Protein AF-A0A7X8XL17-F1 (afdb_monomer_lite)

Structure (mmCIF, N/CA/C/O backbone):
data_AF-A0A7X8XL17-F1
#
_entry.id   AF-A0A7X8XL17-F1
#
loop_
_atom_site.group_PDB
_atom_site.id
_atom_site.type_symbol
_atom_site.label_atom_id
_atom_site.label_alt_id
_atom_site.label_comp_id
_atom_site.label_asym_id
_atom_site.label_entity_id
_atom_site.label_seq_id
_atom_site.pdbx_PDB_ins_code
_atom_site.Cartn_x
_atom_site.Cartn_y
_atom_site.Cartn_z
_atom_site.occupancy
_atom_site.B_iso_or_equiv
_atom_site.auth_seq_id
_atom_site.auth_comp_id
_atom_site.auth_asym_id
_atom_site.auth_atom_id
_atom_site.pdbx_PDB_model_num
ATOM 1 N N . MET A 1 1 ? 45.532 45.824 22.981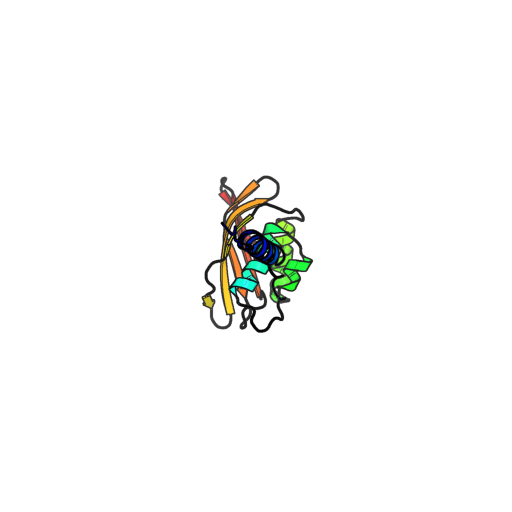 1.00 37.84 1 MET A N 1
ATOM 2 C CA . MET A 1 1 ? 44.162 45.264 23.024 1.00 37.84 1 MET A CA 1
ATOM 3 C C . MET A 1 1 ? 43.486 45.522 21.680 1.00 37.84 1 MET A C 1
ATOM 5 O O . MET A 1 1 ? 43.097 46.650 21.419 1.00 37.84 1 MET A O 1
ATOM 9 N N . LYS A 1 2 ? 43.410 44.527 20.789 1.00 41.69 2 LYS A N 1
ATOM 10 C CA . LYS A 1 2 ? 42.612 44.604 19.551 1.00 41.69 2 LYS A CA 1
ATOM 11 C C . LYS A 1 2 ? 41.651 43.419 19.573 1.00 41.69 2 LYS A C 1
ATOM 13 O O . LYS A 1 2 ? 42.069 42.279 19.421 1.00 41.69 2 LYS A O 1
ATOM 18 N N . SER A 1 3 ? 40.393 43.715 19.888 1.00 45.19 3 SER A N 1
ATOM 19 C CA . SER A 1 3 ? 39.297 42.752 19.971 1.00 45.19 3 SER A CA 1
ATOM 20 C C . SER A 1 3 ? 38.932 42.297 18.558 1.00 45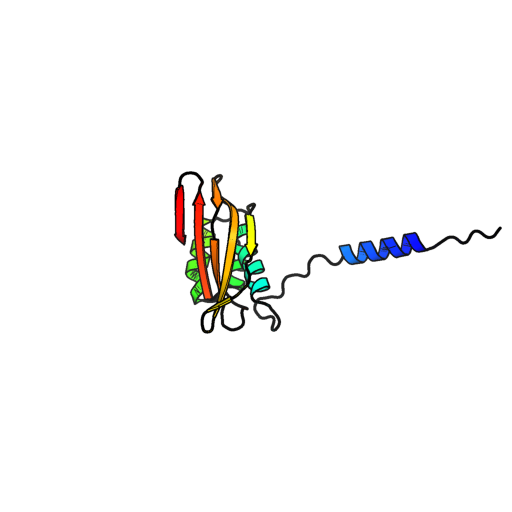.19 3 SER A C 1
ATOM 22 O O . SER A 1 3 ? 38.344 43.054 17.785 1.00 45.19 3 SER A O 1
ATOM 24 N N . GLY A 1 4 ? 39.353 41.086 18.193 1.00 51.41 4 GLY A N 1
ATOM 25 C CA . GLY A 1 4 ? 38.938 40.422 16.963 1.00 51.41 4 GLY A CA 1
ATOM 26 C C . GLY A 1 4 ? 37.509 39.922 17.127 1.00 51.41 4 GLY A C 1
ATOM 27 O O . GLY A 1 4 ? 37.280 38.874 17.724 1.00 51.41 4 GLY A O 1
ATOM 28 N N . ARG A 1 5 ? 36.538 40.690 16.626 1.00 55.84 5 ARG A N 1
ATOM 29 C CA . ARG A 1 5 ? 35.139 40.260 16.534 1.00 55.84 5 ARG A CA 1
ATOM 30 C C . ARG A 1 5 ? 35.062 39.047 15.607 1.00 55.84 5 ARG A C 1
ATOM 32 O O . ARG A 1 5 ? 35.149 39.175 14.391 1.00 55.84 5 ARG A O 1
ATOM 39 N N . SER A 1 6 ? 34.935 37.873 16.214 1.00 52.81 6 SER A N 1
ATOM 40 C CA . SER A 1 6 ? 34.704 36.605 15.532 1.00 52.81 6 SER A CA 1
ATOM 41 C C . SER A 1 6 ? 33.379 36.664 14.761 1.00 52.81 6 SER A C 1
ATOM 43 O O . SER A 1 6 ? 32.316 36.801 15.362 1.00 52.81 6 SER A O 1
ATOM 45 N N . LEU A 1 7 ? 33.450 36.582 13.427 1.00 55.84 7 LEU A N 1
ATOM 46 C CA . LEU A 1 7 ? 32.306 36.505 12.500 1.00 55.84 7 LEU A CA 1
ATOM 47 C C . LEU A 1 7 ? 31.679 35.096 12.435 1.00 55.84 7 LEU A C 1
ATOM 49 O O . LEU A 1 7 ? 30.691 34.885 11.732 1.00 55.84 7 LEU A O 1
ATOM 53 N N . PHE A 1 8 ? 32.220 34.136 13.193 1.00 53.25 8 PHE A N 1
ATOM 54 C CA . PHE A 1 8 ? 31.754 32.748 13.231 1.00 53.25 8 PHE A CA 1
ATOM 55 C C . PHE A 1 8 ? 30.264 32.546 13.557 1.00 53.25 8 PHE A C 1
ATOM 57 O O . PHE A 1 8 ? 29.655 31.700 12.902 1.00 53.25 8 PHE A O 1
ATOM 64 N N . PRO A 1 9 ? 29.627 33.270 14.504 1.00 55.25 9 PRO A N 1
ATOM 65 C CA . PRO A 1 9 ? 28.257 32.931 14.887 1.00 55.25 9 PRO A CA 1
ATOM 66 C C . PRO A 1 9 ? 27.237 33.267 13.791 1.00 55.25 9 PRO A C 1
ATOM 68 O O . PRO A 1 9 ? 26.215 32.599 13.683 1.00 55.25 9 PRO A O 1
ATOM 71 N N . ILE A 1 10 ? 27.528 34.256 12.939 1.00 59.44 10 ILE A N 1
ATOM 72 C CA . ILE A 1 10 ? 26.630 34.679 11.854 1.00 59.44 10 ILE A CA 1
ATOM 73 C C . ILE A 1 10 ? 26.710 33.697 10.679 1.00 59.44 10 ILE A C 1
ATOM 75 O O . ILE A 1 10 ? 25.686 33.328 10.106 1.00 59.44 10 ILE A O 1
ATOM 79 N N . LEU A 1 11 ? 27.916 33.219 10.358 1.00 55.59 11 LEU A N 1
ATOM 80 C CA . LEU A 1 11 ? 28.124 32.243 9.287 1.00 55.59 11 LEU A CA 1
ATOM 81 C C . LEU A 1 11 ? 27.483 30.885 9.627 1.00 55.59 11 LEU A C 1
ATOM 83 O O . LEU A 1 11 ? 26.896 30.240 8.762 1.00 55.59 11 LEU A O 1
ATOM 87 N N . PHE A 1 12 ? 27.543 30.477 10.899 1.00 56.31 12 PHE A N 1
ATOM 88 C CA . PHE A 1 12 ? 26.955 29.219 11.366 1.00 56.31 12 PHE A CA 1
ATOM 89 C C . PHE A 1 12 ? 25.418 29.239 11.316 1.00 56.31 12 PHE A C 1
ATOM 91 O O . PHE A 1 12 ? 24.796 28.263 10.898 1.00 56.31 12 PHE A O 1
ATOM 98 N N . LEU A 1 13 ? 24.800 30.375 11.663 1.00 57.09 13 LEU A N 1
ATOM 99 C CA . LEU A 1 13 ? 23.347 30.567 11.573 1.00 57.09 13 LEU A CA 1
ATOM 100 C C . LEU A 1 13 ? 22.836 30.544 10.124 1.00 57.09 13 LEU A C 1
ATOM 102 O O . LEU A 1 13 ? 21.772 29.986 9.861 1.00 57.09 13 LEU A O 1
ATOM 106 N N . ALA A 1 14 ? 23.602 31.091 9.177 1.00 56.56 14 ALA A N 1
ATOM 107 C CA . ALA A 1 14 ? 23.246 31.074 7.758 1.00 56.56 14 ALA A CA 1
ATOM 108 C C . ALA A 1 14 ? 23.264 29.654 7.158 1.00 56.56 14 ALA A C 1
ATOM 110 O O . ALA A 1 14 ? 22.397 29.318 6.353 1.00 56.56 14 ALA A O 1
ATOM 111 N N . ILE A 1 15 ? 24.204 28.800 7.580 1.00 57.25 15 ILE A N 1
ATOM 112 C CA . ILE A 1 15 ? 24.280 27.397 7.135 1.00 57.25 15 ILE A CA 1
ATOM 113 C C . ILE A 1 15 ? 23.111 26.585 7.703 1.00 57.25 15 ILE A C 1
ATOM 115 O O . ILE A 1 15 ? 22.506 25.807 6.970 1.00 57.25 15 ILE A O 1
ATOM 119 N N . LEU A 1 16 ? 22.749 26.810 8.972 1.00 51.66 16 LEU A N 1
ATOM 120 C CA . LEU A 1 16 ? 21.612 26.138 9.609 1.00 51.66 16 LEU A CA 1
ATOM 121 C C . LEU A 1 16 ? 20.270 26.531 8.962 1.00 51.66 16 LEU A C 1
ATOM 123 O O . LEU A 1 16 ? 19.386 25.696 8.788 1.00 51.66 16 LEU A O 1
ATOM 127 N N . ALA A 1 17 ? 20.128 27.798 8.563 1.00 51.75 17 ALA A N 1
ATOM 128 C CA . ALA A 1 17 ? 18.965 28.271 7.817 1.00 51.75 17 ALA A CA 1
ATOM 129 C C . ALA A 1 17 ? 18.902 27.681 6.394 1.00 51.75 17 ALA A C 1
ATOM 131 O O . ALA A 1 17 ? 17.811 27.393 5.904 1.00 51.75 17 ALA A O 1
ATOM 132 N N . LEU A 1 18 ? 20.048 27.441 5.743 1.00 48.78 18 LEU A N 1
ATOM 133 C CA . LEU A 1 18 ? 20.102 26.819 4.414 1.00 48.78 18 LEU A CA 1
ATOM 134 C C . LEU A 1 18 ? 19.698 25.336 4.434 1.00 48.78 18 LEU A C 1
ATOM 136 O O . LEU A 1 18 ? 19.031 24.870 3.508 1.00 48.78 18 LEU A O 1
ATOM 140 N N . SER A 1 19 ? 20.064 24.597 5.485 1.00 46.75 19 SER A N 1
ATOM 141 C CA . SER A 1 19 ? 19.645 23.201 5.665 1.00 46.75 19 SER A CA 1
ATOM 142 C C . SER A 1 19 ? 18.174 23.065 6.071 1.00 46.75 19 SER A C 1
ATOM 144 O O . SER A 1 19 ? 17.560 22.059 5.734 1.00 46.75 19 SER A O 1
ATOM 146 N N . LEU A 1 20 ? 17.581 24.086 6.702 1.00 49.31 20 LEU A N 1
ATOM 147 C CA . LEU A 1 20 ? 16.135 24.163 6.967 1.00 49.31 20 LEU A CA 1
ATOM 148 C C . LEU A 1 20 ? 15.317 24.635 5.751 1.00 49.31 20 LEU A C 1
ATOM 150 O O . LEU A 1 20 ? 14.146 24.281 5.629 1.00 49.31 20 LEU A O 1
ATOM 154 N N . ALA A 1 21 ? 15.917 25.408 4.839 1.00 47.41 21 ALA A N 1
ATOM 155 C CA . ALA A 1 21 ? 15.285 25.824 3.582 1.00 47.41 21 ALA A CA 1
ATOM 156 C C . ALA A 1 21 ? 15.246 24.700 2.528 1.00 47.41 21 ALA A C 1
ATOM 158 O O . ALA A 1 21 ? 14.413 24.727 1.622 1.00 47.41 21 ALA A O 1
ATOM 159 N N . CYS A 1 22 ? 16.102 23.684 2.662 1.00 46.53 22 CYS A N 1
ATOM 160 C CA . CYS A 1 22 ? 15.951 22.414 1.960 1.00 46.53 22 CYS A CA 1
ATOM 161 C C . CYS A 1 22 ? 14.964 21.530 2.731 1.00 46.53 22 CYS A C 1
ATOM 163 O O . CYS A 1 22 ? 15.360 20.590 3.417 1.00 46.53 22 CYS A O 1
ATOM 165 N N . GLY A 1 23 ? 13.667 21.834 2.615 1.00 47.22 23 GLY A N 1
ATOM 166 C CA . GLY A 1 23 ? 12.622 20.886 3.006 1.00 47.22 23 GLY A CA 1
ATOM 167 C C . GLY A 1 23 ? 12.855 19.514 2.349 1.00 47.22 23 GLY A C 1
ATOM 168 O O . GLY A 1 23 ? 13.597 19.430 1.361 1.00 47.22 23 GLY A O 1
ATOM 169 N N . PRO A 1 24 ? 12.262 18.428 2.881 1.00 54.75 24 PRO A N 1
ATOM 170 C CA . PRO A 1 24 ? 12.420 17.098 2.300 1.00 54.75 24 PRO A CA 1
ATOM 171 C C . PRO A 1 24 ? 12.146 17.185 0.798 1.00 54.75 24 PRO A C 1
ATOM 173 O O . PRO A 1 24 ? 11.096 17.687 0.387 1.00 54.75 24 PRO A O 1
ATOM 176 N N . ARG A 1 25 ? 13.131 16.785 -0.020 1.00 57.88 25 ARG A N 1
ATOM 177 C CA . ARG A 1 25 ? 12.977 16.822 -1.476 1.00 57.88 25 ARG A CA 1
ATOM 178 C C . ARG A 1 25 ? 11.697 16.061 -1.823 1.00 57.88 25 ARG A C 1
ATOM 180 O O . ARG A 1 25 ? 11.501 14.973 -1.276 1.00 57.88 25 ARG A O 1
ATOM 187 N N . PRO A 1 26 ? 10.827 16.614 -2.686 1.00 58.81 26 PRO A N 1
ATOM 188 C CA . PRO A 1 26 ? 9.661 15.876 -3.136 1.00 58.81 26 PRO A CA 1
ATOM 189 C C . PRO A 1 26 ? 10.148 14.547 -3.710 1.00 58.81 26 PRO A C 1
ATOM 191 O O . PRO A 1 26 ? 11.090 14.535 -4.507 1.00 58.81 26 PRO A O 1
ATOM 194 N N . LEU A 1 27 ? 9.556 13.442 -3.245 1.00 64.31 27 LEU A N 1
ATOM 195 C CA . LEU A 1 27 ? 9.892 12.118 -3.751 1.00 64.31 27 LEU A CA 1
ATOM 196 C C . LEU A 1 27 ? 9.758 12.152 -5.279 1.00 64.31 27 LEU A C 1
ATOM 198 O O . LEU A 1 27 ? 8.734 12.635 -5.785 1.00 64.31 27 LEU A O 1
ATOM 202 N N . PRO A 1 28 ? 10.798 11.729 -6.013 1.00 73.56 28 PRO A N 1
ATOM 203 C CA . PRO A 1 28 ? 10.758 11.747 -7.460 1.00 73.56 28 PRO A CA 1
ATOM 204 C C . PRO A 1 28 ? 9.615 10.849 -7.929 1.00 73.56 28 PRO A C 1
ATOM 206 O O . PRO A 1 28 ? 9.313 9.841 -7.299 1.00 73.56 28 PRO A O 1
ATOM 209 N N . GLY A 1 29 ? 8.931 11.251 -9.000 1.00 81.12 29 GLY A N 1
ATOM 210 C CA . GLY A 1 29 ? 7.785 10.502 -9.501 1.00 81.12 29 GLY A CA 1
ATOM 211 C C . GLY A 1 29 ? 8.148 9.063 -9.899 1.00 81.12 29 GLY A C 1
ATOM 212 O O . GLY A 1 29 ? 9.320 8.740 -10.080 1.00 81.12 29 GLY A O 1
ATOM 213 N N . PRO A 1 30 ? 7.143 8.210 -10.123 1.00 83.44 30 PRO A N 1
ATOM 214 C CA . PRO A 1 30 ? 7.319 6.790 -10.456 1.00 83.44 30 PRO A CA 1
ATOM 215 C C . PRO A 1 30 ? 8.101 6.523 -11.758 1.00 83.44 30 PRO A C 1
ATOM 217 O O . PRO A 1 30 ? 8.469 5.388 -12.035 1.00 83.44 30 PRO A O 1
ATOM 220 N N . ASP A 1 31 ? 8.348 7.547 -12.575 1.00 86.50 31 ASP A N 1
ATOM 221 C CA . ASP A 1 31 ? 9.115 7.448 -13.822 1.00 86.50 31 ASP A CA 1
ATOM 222 C C . ASP A 1 31 ? 10.598 7.817 -13.646 1.00 86.50 31 ASP A C 1
ATOM 224 O O . ASP A 1 31 ? 11.362 7.813 -14.611 1.00 86.50 31 ASP A O 1
ATOM 228 N N . ALA A 1 32 ? 11.029 8.145 -12.425 1.00 86.25 32 ALA A N 1
ATOM 229 C CA . ALA A 1 32 ? 12.431 8.420 -12.146 1.00 86.25 32 ALA A CA 1
ATOM 230 C C . ALA A 1 32 ? 13.278 7.149 -12.278 1.00 86.25 32 ALA A C 1
ATOM 232 O O . ALA A 1 32 ? 12.983 6.111 -11.687 1.00 86.25 32 ALA A O 1
ATOM 233 N N . ALA A 1 33 ? 14.340 7.232 -13.079 1.00 83.12 33 ALA A N 1
ATOM 234 C CA . ALA A 1 33 ? 15.133 6.072 -13.472 1.00 83.12 33 ALA A CA 1
ATOM 235 C C . ALA A 1 33 ? 15.871 5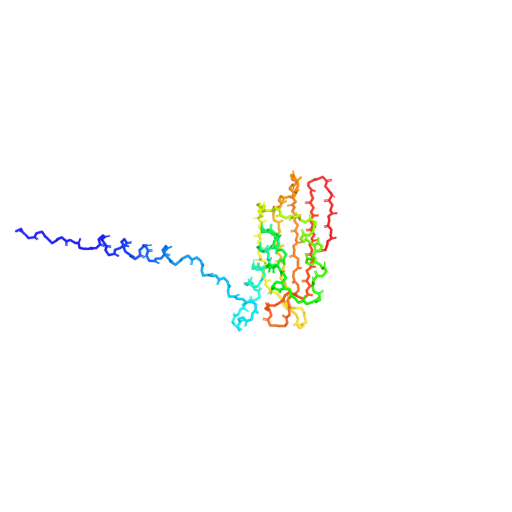.411 -12.295 1.00 83.12 33 ALA A C 1
ATOM 237 O O . ALA A 1 33 ? 16.075 4.197 -12.314 1.00 83.12 33 ALA A O 1
ATOM 238 N N . ASP A 1 34 ? 16.247 6.203 -11.294 1.00 86.44 34 ASP A N 1
ATOM 239 C CA . ASP A 1 34 ? 17.008 5.832 -10.100 1.00 86.44 34 ASP A CA 1
ATOM 240 C C . ASP A 1 34 ? 16.133 5.518 -8.876 1.00 86.44 34 ASP A C 1
ATOM 242 O O . ASP A 1 34 ? 16.668 5.231 -7.804 1.00 86.44 34 ASP A O 1
ATOM 246 N N . LEU A 1 35 ? 14.805 5.539 -9.030 1.00 90.31 35 LEU A N 1
ATOM 247 C CA . LEU A 1 35 ? 13.869 5.275 -7.942 1.00 90.31 35 LEU A CA 1
ATOM 248 C C . LEU A 1 35 ? 14.020 3.843 -7.422 1.00 90.31 35 LEU A C 1
ATOM 250 O O . LEU A 1 35 ? 13.867 2.869 -8.169 1.00 90.31 35 LEU A O 1
ATOM 254 N N . ARG A 1 36 ? 14.289 3.719 -6.122 1.00 92.62 36 ARG A N 1
ATOM 255 C CA . ARG A 1 36 ? 14.484 2.421 -5.474 1.00 92.62 36 ARG A CA 1
ATOM 256 C C . ARG A 1 36 ? 13.152 1.799 -5.031 1.00 92.62 36 ARG A C 1
ATOM 258 O O . ARG A 1 36 ? 12.224 2.536 -4.687 1.00 92.62 36 ARG A O 1
ATOM 265 N N . PRO A 1 37 ? 13.046 0.455 -4.973 1.00 95.19 37 PRO A N 1
ATOM 266 C CA . PRO A 1 37 ? 11.841 -0.237 -4.505 1.00 95.19 37 PRO A CA 1
ATOM 267 C C . PRO A 1 37 ? 11.332 0.256 -3.139 1.00 95.19 37 PRO A C 1
ATOM 269 O O . PRO A 1 37 ? 10.125 0.400 -2.942 1.00 95.19 37 PRO A O 1
ATOM 272 N N . GLU A 1 38 ? 12.246 0.553 -2.212 1.00 95.25 38 GLU A N 1
ATOM 273 C CA . GLU A 1 38 ? 11.940 1.100 -0.887 1.00 95.25 38 GLU A CA 1
ATOM 274 C C . GLU A 1 38 ? 11.250 2.466 -0.983 1.00 95.25 38 GLU A C 1
ATOM 276 O O . GLU A 1 38 ? 10.286 2.733 -0.270 1.00 95.25 38 GLU A O 1
ATOM 281 N N . GLU A 1 39 ? 11.729 3.335 -1.873 1.00 94.81 39 GLU A N 1
ATOM 282 C CA . GLU A 1 39 ? 11.222 4.700 -2.041 1.00 94.81 39 GLU A CA 1
ATOM 283 C C . GLU A 1 39 ? 9.826 4.688 -2.665 1.00 94.81 39 GLU A C 1
ATOM 285 O O . GLU A 1 39 ? 8.939 5.401 -2.191 1.00 94.81 39 GLU A O 1
ATOM 290 N N . THR A 1 40 ? 9.600 3.815 -3.653 1.00 95.62 40 THR A N 1
ATOM 291 C CA . THR A 1 40 ? 8.265 3.538 -4.201 1.00 95.62 40 THR A CA 1
ATOM 292 C C . THR A 1 40 ? 7.311 3.063 -3.108 1.00 95.62 40 THR A C 1
ATOM 294 O O . THR A 1 40 ? 6.196 3.575 -2.993 1.00 95.62 40 THR A O 1
ATOM 297 N N . ALA A 1 41 ? 7.741 2.099 -2.286 1.00 96.62 41 ALA A N 1
ATOM 298 C CA . ALA A 1 41 ? 6.916 1.544 -1.219 1.00 96.62 41 ALA A CA 1
ATOM 299 C C . ALA A 1 41 ? 6.570 2.596 -0.159 1.00 96.62 41 ALA A C 1
ATOM 301 O O . ALA A 1 41 ? 5.405 2.707 0.216 1.00 96.62 41 ALA A O 1
ATOM 302 N N . HIS A 1 42 ? 7.535 3.418 0.264 1.00 95.44 42 HIS A N 1
ATOM 303 C CA . HIS A 1 42 ? 7.289 4.546 1.166 1.00 95.44 42 HIS A CA 1
ATOM 304 C C . HIS A 1 42 ? 6.285 5.546 0.583 1.00 95.44 42 HIS A C 1
ATOM 306 O O . HIS A 1 42 ? 5.344 5.946 1.270 1.00 95.44 42 HIS A O 1
ATOM 312 N N . ALA A 1 43 ? 6.457 5.937 -0.682 1.00 94.44 43 ALA A N 1
ATOM 313 C CA . ALA A 1 43 ? 5.576 6.905 -1.325 1.00 94.44 43 ALA A CA 1
ATOM 314 C C . ALA A 1 43 ? 4.137 6.381 -1.446 1.00 94.44 43 ALA A C 1
ATOM 316 O O . ALA A 1 43 ? 3.179 7.098 -1.140 1.00 94.44 43 ALA A O 1
ATOM 317 N N . PHE A 1 44 ? 3.989 5.118 -1.849 1.00 95.81 44 PHE A N 1
ATOM 318 C CA . PHE A 1 44 ? 2.694 4.458 -1.947 1.00 95.81 44 PHE A CA 1
ATOM 319 C C . PHE A 1 44 ? 2.040 4.277 -0.569 1.00 95.81 44 PHE A C 1
ATOM 321 O O . PHE A 1 44 ? 0.867 4.613 -0.403 1.00 95.81 44 PHE A O 1
ATOM 328 N N . ALA A 1 45 ? 2.794 3.809 0.432 1.00 95.69 45 ALA A N 1
ATOM 329 C CA . ALA A 1 45 ? 2.307 3.634 1.799 1.00 95.69 45 ALA A CA 1
ATOM 330 C C . ALA A 1 45 ? 1.778 4.949 2.377 1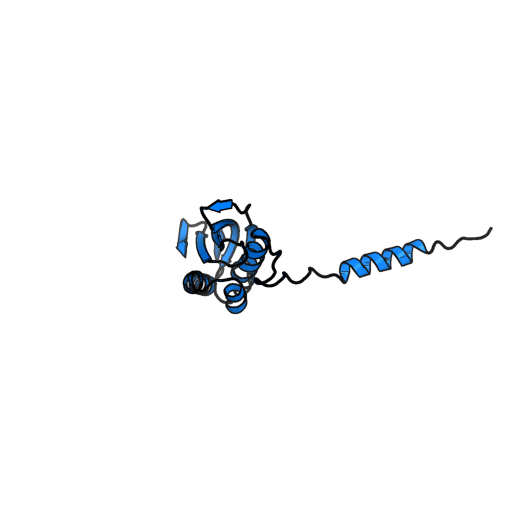.00 95.69 45 ALA A C 1
ATOM 332 O O . ALA A 1 45 ? 0.664 4.981 2.890 1.00 95.69 45 ALA A O 1
ATOM 333 N N . ALA A 1 46 ? 2.515 6.050 2.214 1.00 94.25 46 ALA A N 1
ATOM 334 C CA . ALA A 1 46 ? 2.066 7.367 2.654 1.00 94.25 46 ALA A CA 1
ATOM 335 C C . ALA A 1 46 ? 0.784 7.811 1.921 1.00 94.25 46 ALA A C 1
ATOM 337 O O . ALA A 1 46 ? -0.139 8.353 2.537 1.00 94.25 46 ALA A O 1
ATOM 338 N N . ALA A 1 47 ? 0.686 7.558 0.611 1.00 93.25 47 ALA A N 1
ATOM 339 C CA . ALA A 1 47 ? -0.506 7.892 -0.168 1.00 93.25 47 ALA A CA 1
ATOM 340 C C . ALA A 1 47 ? -1.754 7.118 0.298 1.00 93.25 47 ALA A C 1
ATOM 342 O O . ALA A 1 47 ? -2.838 7.700 0.375 1.00 93.25 47 ALA A O 1
ATOM 343 N N . VAL A 1 48 ? -1.605 5.837 0.650 1.00 94.81 48 VAL A N 1
ATOM 344 C CA . VAL A 1 48 ? -2.714 4.968 1.076 1.00 94.81 48 VAL A CA 1
ATOM 345 C C . VAL A 1 48 ? -3.037 5.120 2.566 1.00 94.81 48 VAL A C 1
ATOM 347 O O . VAL A 1 48 ? -4.181 5.418 2.920 1.00 94.81 48 VAL A O 1
ATOM 350 N N . LEU A 1 49 ? -2.039 4.933 3.432 1.00 94.31 49 LEU A N 1
ATOM 351 C CA . LEU A 1 49 ? -2.202 4.791 4.882 1.00 94.31 49 LEU A CA 1
ATOM 352 C C . LEU A 1 49 ? -2.301 6.127 5.621 1.00 94.31 49 LEU A C 1
ATOM 354 O O . LEU A 1 49 ? -2.975 6.184 6.641 1.00 94.31 49 LEU A O 1
ATOM 358 N N . GLU A 1 50 ? -1.662 7.197 5.141 1.00 91.44 50 GLU A N 1
ATOM 359 C CA . GLU A 1 50 ? -1.689 8.499 5.833 1.00 91.44 50 GLU A CA 1
ATOM 360 C C . GLU A 1 50 ? -2.678 9.466 5.188 1.00 91.44 50 GLU A C 1
ATOM 362 O O . GLU A 1 50 ? -3.506 10.079 5.870 1.00 91.44 50 GLU A O 1
ATOM 367 N N . LYS A 1 51 ? -2.569 9.619 3.864 1.00 88.38 51 LYS A N 1
ATOM 368 C CA . LYS A 1 51 ? -3.336 10.610 3.103 1.00 88.38 51 LYS A CA 1
ATOM 369 C C . LYS A 1 51 ? -4.680 10.076 2.626 1.00 88.38 51 LYS A C 1
ATOM 371 O O . LYS A 1 51 ? -5.630 10.845 2.534 1.00 88.38 51 LYS A O 1
ATOM 376 N N . SER A 1 52 ? -4.738 8.781 2.317 1.00 85.56 52 SER A N 1
ATOM 377 C CA . SER A 1 52 ? -5.872 8.125 1.657 1.00 85.56 52 SER A CA 1
ATOM 378 C C . SER A 1 52 ? -6.324 8.865 0.390 1.00 85.56 52 SER A C 1
ATOM 380 O O . SER A 1 52 ? -7.511 9.000 0.093 1.00 85.56 52 SER A O 1
ATOM 382 N N . GLU A 1 53 ? -5.344 9.347 -0.375 1.00 88.62 53 GLU A N 1
ATOM 383 C CA . GLU A 1 53 ? -5.545 10.108 -1.606 1.00 88.62 53 GLU A CA 1
ATOM 384 C C . GLU A 1 53 ? -5.473 9.156 -2.804 1.00 88.62 53 GLU A C 1
ATOM 386 O O . GLU A 1 53 ? -4.389 8.751 -3.228 1.00 88.62 53 GLU A O 1
ATOM 391 N N . LEU A 1 54 ? -6.633 8.808 -3.374 1.00 91.88 54 LEU A N 1
ATOM 392 C CA . LEU A 1 54 ? -6.707 7.865 -4.497 1.00 91.88 54 LEU A CA 1
ATOM 393 C C . LEU A 1 54 ? -5.846 8.310 -5.682 1.00 91.88 54 LEU A C 1
ATOM 395 O O . LEU A 1 54 ? -5.149 7.489 -6.265 1.00 91.88 54 LEU A O 1
ATOM 399 N N . SER A 1 55 ? -5.878 9.596 -6.039 1.00 91.88 55 SER A N 1
ATOM 400 C CA . SER A 1 55 ? -5.091 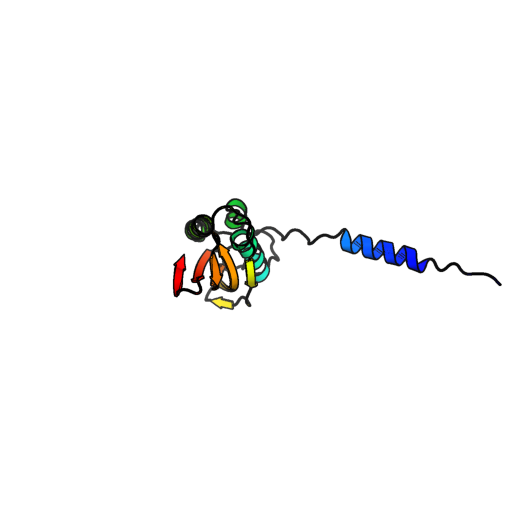10.121 -7.157 1.00 91.88 55 SER A CA 1
ATOM 401 C C . SER A 1 55 ? -3.594 9.920 -6.941 1.00 91.88 55 SER A C 1
ATOM 403 O O . SER A 1 55 ? -2.905 9.493 -7.861 1.00 91.88 55 SER A O 1
ATOM 405 N N . GLU A 1 56 ? -3.095 10.169 -5.730 1.00 91.56 56 GLU A N 1
ATOM 406 C CA . GLU A 1 56 ? -1.684 9.968 -5.403 1.00 91.56 56 GLU A CA 1
ATOM 407 C C . GLU A 1 56 ? -1.327 8.483 -5.353 1.00 91.56 56 GLU A C 1
ATOM 409 O O . GLU A 1 56 ? -0.326 8.092 -5.941 1.00 91.56 56 GLU A O 1
ATOM 414 N N . ALA A 1 57 ? -2.158 7.628 -4.750 1.00 93.25 57 ALA A N 1
ATOM 415 C CA . ALA A 1 57 ? -1.910 6.185 -4.731 1.00 93.25 57 ALA A CA 1
ATOM 416 C C . ALA A 1 57 ? -1.894 5.589 -6.154 1.00 93.25 57 ALA A C 1
ATOM 418 O O . ALA A 1 57 ? -0.994 4.824 -6.505 1.00 93.25 57 ALA A O 1
ATOM 419 N N . MET A 1 58 ? -2.837 6.005 -7.005 1.00 95.25 58 MET A N 1
ATOM 420 C CA . MET A 1 58 ? -2.928 5.574 -8.403 1.00 95.25 58 MET A CA 1
ATOM 421 C C . MET A 1 58 ? -1.757 6.053 -9.255 1.00 95.25 58 MET A C 1
ATOM 423 O O . MET A 1 58 ? -1.396 5.372 -10.210 1.00 95.25 58 MET A O 1
ATOM 427 N N . ARG A 1 59 ? -1.112 7.175 -8.904 1.00 94.50 59 ARG A N 1
ATOM 428 C CA . ARG A 1 59 ? 0.117 7.593 -9.588 1.00 94.50 59 ARG A CA 1
ATOM 429 C C . ARG A 1 59 ? 1.223 6.560 -9.454 1.00 94.50 59 ARG A C 1
ATOM 431 O O . ARG A 1 59 ? 2.033 6.503 -10.360 1.00 94.50 59 ARG A O 1
ATOM 438 N N . TRP A 1 60 ? 1.272 5.757 -8.396 1.00 95.25 60 TRP A N 1
ATOM 439 C CA . TRP A 1 60 ? 2.303 4.728 -8.199 1.00 95.25 60 TRP A CA 1
ATOM 440 C C . TRP A 1 60 ? 1.873 3.338 -8.679 1.00 95.25 60 TRP A C 1
ATOM 442 O O . TRP A 1 60 ? 2.714 2.454 -8.843 1.00 95.25 60 TRP A O 1
ATOM 452 N N . ALA A 1 61 ? 0.576 3.139 -8.906 1.00 95.75 61 ALA A N 1
ATOM 453 C CA . ALA A 1 61 ? 0.000 1.857 -9.279 1.00 95.75 61 ALA A CA 1
ATOM 454 C C . ALA A 1 61 ? 0.078 1.598 -10.791 1.00 95.75 61 ALA A C 1
ATOM 456 O O . ALA A 1 61 ? -0.059 2.503 -11.614 1.00 95.75 61 ALA A O 1
ATOM 457 N N . ASP A 1 62 ? 0.283 0.336 -11.147 1.00 96.12 62 ASP A N 1
ATOM 458 C CA . ASP A 1 62 ? -0.011 -0.203 -12.471 1.00 96.12 62 ASP A CA 1
ATOM 459 C C . ASP A 1 62 ? -1.512 -0.523 -12.584 1.00 96.12 62 ASP A C 1
ATOM 461 O O . ASP A 1 62 ? -2.194 -0.730 -11.575 1.00 96.12 62 ASP A O 1
ATOM 465 N N . ALA A 1 63 ? -2.027 -0.623 -13.813 1.00 94.25 63 ALA A N 1
ATOM 466 C CA . ALA A 1 63 ? -3.428 -0.957 -14.082 1.00 94.25 63 ALA A CA 1
ATOM 467 C C . ALA A 1 63 ? -3.878 -2.256 -13.386 1.00 94.25 63 ALA A C 1
ATOM 469 O O . ALA A 1 63 ? -5.030 -2.378 -12.971 1.00 94.25 63 ALA A O 1
ATOM 470 N N . ARG A 1 64 ? -2.968 -3.222 -13.202 1.00 94.56 64 ARG A N 1
ATOM 471 C CA . ARG A 1 64 ? -3.261 -4.488 -12.506 1.00 94.56 64 ARG A CA 1
ATOM 472 C C . ARG A 1 64 ? -3.588 -4.313 -11.022 1.00 94.56 64 ARG A C 1
ATOM 474 O O . ARG A 1 64 ? -4.378 -5.086 -10.488 1.00 94.56 64 ARG A O 1
ATOM 481 N N . ALA A 1 65 ? -3.008 -3.308 -10.368 1.00 95.81 65 ALA A N 1
ATOM 482 C CA . ALA A 1 65 ? -3.228 -3.037 -8.949 1.00 95.81 65 ALA A CA 1
ATOM 483 C C . ALA A 1 65 ? -4.443 -2.129 -8.696 1.00 95.81 65 ALA A C 1
ATOM 485 O O . ALA A 1 65 ? -4.879 -2.005 -7.553 1.00 95.81 65 ALA A O 1
ATOM 486 N N . GLU A 1 66 ? -5.009 -1.504 -9.735 1.00 95.56 66 GLU A N 1
ATOM 487 C CA . GLU A 1 66 ? -6.019 -0.447 -9.608 1.00 95.56 66 GLU A CA 1
ATOM 488 C C . GLU A 1 66 ? -7.214 -0.842 -8.729 1.00 95.56 66 GLU A C 1
ATOM 490 O O . GLU A 1 66 ? -7.616 -0.080 -7.847 1.00 95.56 66 GLU A O 1
ATOM 495 N N . LEU A 1 67 ? -7.776 -2.037 -8.934 1.00 95.88 67 LEU A N 1
ATOM 496 C CA . LEU A 1 67 ? -8.941 -2.493 -8.171 1.00 95.88 67 LEU A CA 1
ATOM 497 C C . LEU A 1 67 ? -8.622 -2.657 -6.677 1.00 95.88 67 LEU A C 1
ATOM 499 O O . LEU A 1 67 ? -9.416 -2.235 -5.832 1.00 95.88 67 LEU A O 1
ATOM 503 N N . ALA A 1 68 ? -7.459 -3.230 -6.353 1.00 95.75 68 ALA A N 1
ATOM 504 C CA . ALA A 1 68 ? -7.011 -3.406 -4.974 1.00 95.75 68 ALA A CA 1
ATOM 505 C C . ALA A 1 68 ? -6.780 -2.044 -4.306 1.00 95.75 68 ALA A C 1
ATOM 507 O O . ALA A 1 68 ? -7.316 -1.784 -3.231 1.00 95.75 68 ALA A O 1
ATOM 508 N N . VAL A 1 69 ? -6.090 -1.124 -4.991 1.00 96.19 69 VAL A N 1
ATOM 509 C CA . VAL A 1 69 ? -5.832 0.241 -4.499 1.00 96.19 69 VAL A CA 1
ATOM 510 C C . VAL A 1 69 ? -7.139 0.982 -4.219 1.00 96.19 69 VAL A C 1
ATOM 512 O O . VAL A 1 69 ? -7.309 1.561 -3.146 1.00 96.19 69 VAL A O 1
ATOM 515 N N . ARG A 1 70 ? -8.098 0.938 -5.152 1.00 95.81 70 ARG A N 1
ATOM 516 C CA . ARG A 1 70 ? -9.418 1.565 -4.972 1.00 95.81 70 ARG A CA 1
ATOM 517 C C . ARG A 1 70 ? -10.171 0.976 -3.784 1.00 95.81 70 ARG A C 1
ATOM 519 O O . ARG A 1 70 ? -10.766 1.733 -3.020 1.00 95.81 70 ARG A O 1
ATOM 526 N N . SER A 1 71 ? -10.127 -0.343 -3.618 1.00 94.94 71 SER A N 1
ATOM 527 C CA . SER A 1 71 ? -10.790 -1.036 -2.506 1.00 94.94 71 SER A CA 1
ATOM 528 C C . SER A 1 71 ? -10.162 -0.665 -1.162 1.00 94.94 71 SER A C 1
ATOM 530 O O . SER A 1 71 ? -10.883 -0.355 -0.215 1.00 94.94 71 SER A O 1
ATOM 532 N N . GLN A 1 72 ? -8.830 -0.604 -1.096 1.00 95.00 72 GLN A N 1
ATOM 533 C CA . GLN A 1 72 ? -8.081 -0.197 0.094 1.00 95.00 72 GLN A CA 1
ATOM 534 C C . GLN A 1 72 ? -8.393 1.252 0.473 1.00 95.00 72 GLN A C 1
ATOM 536 O O . GLN A 1 72 ? -8.790 1.513 1.605 1.00 95.00 72 GLN A O 1
ATOM 541 N N . ILE A 1 73 ? -8.310 2.192 -0.473 1.00 93.50 73 ILE A N 1
ATOM 542 C CA . ILE A 1 73 ? -8.672 3.596 -0.222 1.00 93.50 73 ILE A CA 1
ATOM 543 C C . ILE A 1 73 ? -10.147 3.721 0.182 1.00 93.50 73 ILE A C 1
ATOM 545 O O . ILE A 1 73 ? -10.464 4.473 1.099 1.00 93.50 73 ILE A O 1
ATOM 549 N N . GLY A 1 74 ? -11.048 2.975 -0.462 1.00 92.62 74 GLY A N 1
ATOM 550 C CA . GLY A 1 74 ? -12.477 2.982 -0.145 1.00 92.62 74 GLY A CA 1
ATOM 551 C C . GLY A 1 74 ? -12.775 2.499 1.275 1.00 92.62 74 GLY A C 1
ATOM 552 O O . GLY A 1 74 ? -13.538 3.148 1.987 1.00 92.62 74 GLY A O 1
ATOM 553 N N . PHE A 1 75 ? -12.137 1.408 1.705 1.00 90.88 75 PHE A N 1
ATOM 554 C CA . PHE A 1 75 ? -12.248 0.892 3.072 1.00 90.88 75 PHE A CA 1
ATOM 555 C C . PHE A 1 75 ? -11.658 1.859 4.098 1.00 90.88 75 PHE A C 1
ATOM 557 O O . PHE A 1 75 ? -12.267 2.133 5.132 1.00 90.88 75 PHE A O 1
ATOM 564 N N . LEU A 1 76 ? -10.472 2.393 3.806 1.00 91.56 76 LEU A N 1
ATOM 565 C CA . LEU A 1 76 ? -9.805 3.346 4.677 1.00 91.56 76 LEU A CA 1
ATOM 566 C C . LEU A 1 76 ? -10.621 4.650 4.773 1.00 91.56 76 LEU A C 1
ATOM 568 O O . LEU A 1 76 ? -10.682 5.252 5.845 1.00 91.56 76 LEU A O 1
ATOM 572 N N . GLY A 1 77 ? -11.287 5.087 3.708 1.00 86.25 77 GLY A N 1
ATOM 573 C CA . GLY A 1 77 ? -12.053 6.336 3.657 1.00 86.25 77 GLY A CA 1
ATOM 574 C C . GLY A 1 77 ? -11.174 7.569 3.405 1.00 86.25 77 GLY A C 1
ATOM 575 O O . GLY A 1 77 ? -9.953 7.487 3.413 1.00 86.25 77 GLY A O 1
ATOM 576 N N . ALA A 1 78 ? -11.781 8.738 3.189 1.00 76.44 78 ALA A N 1
ATOM 577 C CA . ALA A 1 78 ? -11.089 9.934 2.678 1.00 76.44 78 ALA A CA 1
ATOM 578 C C . ALA A 1 78 ? -10.359 10.797 3.735 1.00 76.44 78 ALA A C 1
ATOM 580 O O . ALA A 1 78 ? -9.878 11.885 3.422 1.00 76.44 78 ALA A O 1
ATOM 581 N N . SER A 1 79 ? -10.304 10.363 4.994 1.00 73.94 79 SER A N 1
ATOM 582 C CA . SER A 1 79 ? -9.742 11.175 6.078 1.00 73.94 79 SER A CA 1
ATOM 583 C C . SER A 1 79 ? -8.246 10.933 6.253 1.00 73.94 79 SER A C 1
ATOM 585 O O . SER A 1 79 ? -7.794 9.785 6.284 1.00 73.94 79 SER A O 1
ATOM 587 N N . ARG A 1 80 ? -7.488 12.017 6.465 1.00 76.75 80 ARG A N 1
ATOM 588 C CA . ARG A 1 80 ? -6.118 11.907 6.979 1.00 76.75 80 ARG A CA 1
ATOM 589 C C . ARG A 1 80 ? -6.138 11.236 8.342 1.00 76.75 80 ARG A C 1
ATOM 591 O O . ARG A 1 80 ? -6.995 11.541 9.174 1.00 76.75 80 ARG A O 1
ATOM 598 N N . ARG A 1 81 ? -5.173 10.356 8.574 1.00 86.56 81 ARG A N 1
ATOM 599 C CA . ARG A 1 81 ? -5.088 9.568 9.804 1.00 86.56 81 ARG A CA 1
ATOM 600 C C . ARG A 1 81 ? -3.656 9.435 10.278 1.00 86.56 81 ARG A C 1
ATOM 602 O O . ARG A 1 81 ? -2.709 9.624 9.518 1.00 86.56 81 ARG A O 1
ATOM 609 N N . GLN A 1 82 ? -3.524 9.091 11.549 1.00 83.06 82 GLN A N 1
ATOM 610 C CA . GLN A 1 82 ? -2.246 8.707 12.110 1.00 83.06 82 GLN A CA 1
ATOM 611 C C . GLN A 1 82 ? -2.000 7.234 11.782 1.00 83.06 82 GLN A C 1
ATOM 613 O O . GLN A 1 82 ? -2.768 6.362 12.191 1.00 83.06 82 GLN A O 1
ATOM 618 N N . ALA A 1 83 ? -0.939 6.984 11.024 1.00 92.88 83 ALA A N 1
ATOM 619 C CA . ALA A 1 83 ? -0.434 5.655 10.737 1.00 92.88 83 ALA A CA 1
ATOM 620 C C . ALA A 1 83 ? 0.989 5.550 11.292 1.00 92.88 83 ALA A C 1
ATOM 622 O O . ALA A 1 83 ? 1.803 6.451 11.092 1.00 92.88 83 ALA A O 1
ATOM 623 N N . VAL A 1 84 ? 1.279 4.462 11.997 1.00 96.25 84 VAL A N 1
ATOM 624 C CA . VAL A 1 84 ? 2.634 4.074 12.392 1.00 96.25 84 VAL A CA 1
ATOM 625 C C . VAL A 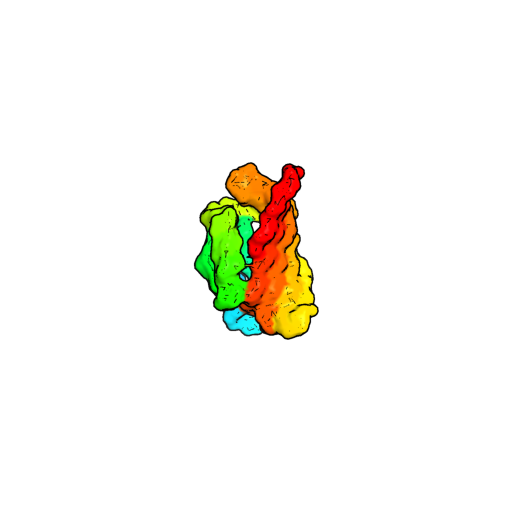1 84 ? 2.930 2.773 11.673 1.00 96.25 84 VAL A C 1
ATOM 627 O O . VAL A 1 84 ? 2.245 1.768 11.880 1.00 96.25 84 VAL A O 1
ATOM 630 N N . TYR A 1 85 ? 3.905 2.822 10.776 1.00 96.69 85 TYR A N 1
ATOM 631 C CA . TYR A 1 85 ? 4.280 1.685 9.958 1.00 96.69 85 TYR A CA 1
ATOM 632 C C . TYR A 1 85 ? 5.770 1.707 9.633 1.00 96.69 85 TYR A C 1
ATOM 634 O O . TYR A 1 85 ? 6.416 2.757 9.640 1.00 96.69 85 TYR A O 1
ATOM 642 N N . GLN A 1 86 ? 6.294 0.534 9.304 1.00 97.50 86 GLN A N 1
ATOM 643 C CA . GLN A 1 86 ? 7.670 0.331 8.890 1.00 97.50 86 GLN A CA 1
ATOM 644 C C . GLN A 1 86 ? 7.696 -0.364 7.533 1.00 97.50 86 GLN A C 1
ATOM 646 O O . GLN A 1 86 ? 7.141 -1.449 7.362 1.00 97.50 86 GLN A O 1
ATOM 651 N N . VAL A 1 87 ? 8.371 0.252 6.564 1.00 97.56 87 VAL A N 1
ATOM 652 C CA . VAL A 1 87 ? 8.659 -0.391 5.280 1.00 97.56 87 VAL A CA 1
ATOM 653 C C . VAL A 1 87 ? 9.801 -1.381 5.495 1.00 97.56 87 VAL A C 1
ATOM 655 O O . VAL A 1 87 ? 10.880 -1.014 5.963 1.00 97.56 87 VAL A O 1
ATOM 658 N N . GLY A 1 88 ? 9.537 -2.650 5.203 1.00 96.38 88 GLY A N 1
ATOM 659 C CA . GLY A 1 88 ? 10.512 -3.725 5.290 1.00 96.38 88 GLY A CA 1
ATOM 660 C C . GLY A 1 88 ? 11.482 -3.731 4.112 1.00 96.38 88 GLY A C 1
ATOM 661 O O . GLY A 1 88 ? 11.324 -3.005 3.132 1.00 96.38 88 GLY A O 1
ATOM 662 N N . ILE A 1 89 ? 12.498 -4.587 4.209 1.00 96.44 89 ILE A N 1
ATOM 663 C CA . ILE A 1 89 ? 13.523 -4.725 3.172 1.00 96.44 89 ILE A CA 1
ATOM 664 C C . ILE A 1 89 ? 12.894 -5.377 1.928 1.00 96.44 89 ILE A C 1
ATOM 666 O O . ILE A 1 89 ? 12.361 -6.487 2.030 1.00 96.44 89 ILE A O 1
ATOM 670 N N . PRO A 1 90 ? 12.970 -4.738 0.749 1.00 97.31 90 PRO A N 1
ATOM 671 C CA . PRO A 1 90 ? 12.541 -5.331 -0.503 1.00 97.31 90 PRO A CA 1
ATOM 672 C C . PRO A 1 90 ? 13.288 -6.622 -0.799 1.00 97.31 90 PRO A C 1
ATOM 674 O O . PRO A 1 90 ? 14.509 -6.721 -0.683 1.00 97.31 90 PRO A O 1
ATOM 677 N N . SER A 1 91 ? 12.538 -7.617 -1.245 1.00 97.75 91 SER A N 1
ATOM 678 C CA . SER A 1 91 ? 13.065 -8.917 -1.644 1.00 97.75 91 SER A CA 1
ATOM 679 C C . SER A 1 91 ? 12.624 -9.252 -3.063 1.00 97.75 91 SER A C 1
ATOM 681 O O . SER A 1 91 ? 11.634 -8.722 -3.569 1.00 97.75 91 SER A O 1
ATOM 683 N N . ARG A 1 92 ? 13.371 -10.120 -3.746 1.00 97.00 92 ARG A N 1
ATOM 684 C CA . ARG A 1 92 ? 13.022 -10.573 -5.098 1.00 97.00 92 ARG A CA 1
ATOM 685 C C . ARG A 1 92 ? 12.149 -11.822 -5.035 1.00 97.00 92 ARG A C 1
ATOM 687 O O . ARG A 1 92 ? 12.530 -12.808 -4.409 1.00 97.00 92 ARG A O 1
ATOM 694 N N . LYS A 1 93 ? 11.023 -11.801 -5.751 1.00 93.56 93 LYS A N 1
ATOM 695 C CA . LYS A 1 93 ? 10.112 -12.939 -5.942 1.00 93.56 93 LYS A CA 1
ATOM 696 C C . LYS A 1 93 ? 9.917 -13.158 -7.443 1.00 93.56 93 LYS A C 1
ATOM 698 O O . LYS A 1 93 ? 9.086 -12.521 -8.087 1.00 93.56 93 LYS A O 1
ATOM 703 N N . GLY A 1 94 ? 10.746 -14.026 -8.023 1.00 94.50 94 GLY A N 1
ATOM 704 C CA . GLY A 1 94 ? 10.831 -14.170 -9.477 1.00 94.50 94 GLY A CA 1
ATOM 705 C C . GLY A 1 94 ? 11.294 -12.864 -10.134 1.00 94.50 94 GLY A C 1
ATOM 706 O O . GLY A 1 94 ? 12.335 -12.321 -9.770 1.00 94.50 94 GLY A O 1
ATOM 707 N N . SER A 1 95 ? 10.517 -12.350 -11.091 1.00 94.94 95 SER A N 1
ATOM 708 C CA . SER A 1 95 ? 10.809 -11.085 -11.780 1.00 94.94 95 SER A CA 1
ATOM 709 C C . SER A 1 95 ? 10.331 -9.838 -11.034 1.00 94.94 95 SER A C 1
ATOM 711 O O . SER A 1 95 ? 10.609 -8.737 -11.496 1.00 94.94 95 SER A O 1
ATOM 713 N N . LEU A 1 96 ? 9.586 -9.988 -9.937 1.00 97.12 96 LEU A N 1
ATOM 714 C CA . LEU A 1 96 ? 8.976 -8.884 -9.195 1.00 97.12 96 LEU A CA 1
ATOM 715 C C . LEU A 1 96 ? 9.726 -8.614 -7.889 1.00 97.12 96 LEU A C 1
ATOM 717 O O . LEU A 1 96 ? 10.468 -9.464 -7.382 1.00 97.12 96 LEU A O 1
ATOM 721 N N . TRP A 1 97 ? 9.527 -7.418 -7.346 1.00 98.06 97 TRP A N 1
ATOM 722 C CA . TRP A 1 97 ? 9.917 -7.112 -5.972 1.00 98.06 97 TRP A CA 1
ATOM 723 C C . TRP A 1 97 ? 8.737 -7.341 -5.039 1.00 98.06 97 TRP A C 1
ATOM 725 O O . TRP A 1 97 ? 7.598 -7.069 -5.402 1.00 98.06 97 TRP A O 1
ATOM 735 N N . SER A 1 98 ? 9.021 -7.809 -3.833 1.00 98.06 98 SER A N 1
ATOM 736 C CA . SER A 1 98 ? 8.069 -7.952 -2.741 1.00 98.06 98 SER A CA 1
ATOM 737 C C . SER A 1 98 ? 8.533 -7.065 -1.595 1.00 98.06 98 SER A C 1
ATOM 739 O O . SER A 1 98 ? 9.663 -7.222 -1.123 1.00 98.06 98 SER A O 1
ATOM 741 N N . VAL A 1 99 ? 7.677 -6.146 -1.154 1.00 98.44 99 VAL A N 1
ATOM 742 C CA . VAL A 1 99 ? 7.977 -5.210 -0.064 1.00 98.44 99 VAL A CA 1
ATOM 743 C C . VAL A 1 99 ? 6.887 -5.319 1.001 1.00 98.44 99 VAL A C 1
ATOM 745 O O . VAL A 1 99 ? 5.762 -4.879 0.751 1.00 98.44 99 VAL A O 1
ATOM 748 N N . PRO A 1 100 ? 7.177 -5.925 2.165 1.00 98.12 100 PRO A N 1
ATOM 749 C CA . PRO A 1 100 ? 6.240 -5.937 3.277 1.00 98.12 100 PRO A CA 1
ATOM 750 C C . PRO A 1 100 ? 6.271 -4.584 3.990 1.00 98.12 100 PRO A C 1
ATOM 752 O O . PRO A 1 100 ? 7.338 -4.004 4.195 1.00 98.12 100 PRO A O 1
ATOM 755 N N . ILE A 1 101 ? 5.111 -4.083 4.391 1.00 98.56 101 ILE A N 1
ATOM 756 C CA . ILE A 1 101 ? 4.973 -2.874 5.198 1.00 98.56 101 ILE A CA 1
ATOM 757 C C . ILE A 1 101 ? 4.231 -3.269 6.464 1.00 98.56 101 ILE A C 1
ATOM 759 O O . ILE A 1 101 ? 3.035 -3.563 6.432 1.00 98.56 101 ILE A O 1
ATOM 763 N N . HIS A 1 102 ? 4.949 -3.284 7.580 1.00 98.31 102 HIS A N 1
ATOM 764 C CA . HIS A 1 102 ? 4.373 -3.626 8.869 1.00 98.31 102 HIS A CA 1
ATOM 765 C C . HIS A 1 102 ? 3.624 -2.425 9.436 1.00 98.31 102 HIS A C 1
ATOM 767 O O . HIS A 1 102 ? 4.187 -1.338 9.527 1.00 98.31 102 HIS A O 1
ATOM 773 N N . ILE A 1 103 ? 2.363 -2.615 9.812 1.00 98.00 103 ILE A N 1
ATOM 774 C CA . ILE A 1 103 ? 1.501 -1.577 10.370 1.00 98.00 103 ILE A CA 1
ATOM 775 C C . ILE A 1 103 ? 1.361 -1.852 11.864 1.00 98.00 103 ILE A C 1
ATOM 777 O O . ILE A 1 103 ? 0.622 -2.745 12.275 1.00 98.00 103 ILE A O 1
ATOM 781 N N . GLU A 1 104 ? 2.052 -1.060 12.675 1.00 97.06 104 GLU A N 1
ATOM 782 C CA . GLU A 1 104 ? 1.965 -1.131 14.137 1.00 97.06 104 GLU A CA 1
ATOM 783 C C . GLU A 1 104 ? 0.672 -0.485 14.643 1.00 97.06 104 GLU A C 1
ATOM 785 O O . GLU A 1 104 ? 0.113 -0.873 15.670 1.00 97.06 104 GLU A O 1
ATOM 790 N N . ALA A 1 105 ? 0.205 0.541 13.928 1.00 96.00 105 ALA A N 1
ATOM 791 C CA . ALA A 1 105 ? -0.985 1.280 14.294 1.00 96.00 105 ALA A CA 1
ATOM 792 C C . ALA A 1 105 ? -1.611 2.006 13.113 1.00 96.00 105 ALA A C 1
ATOM 794 O O . ALA A 1 105 ? -0.954 2.807 12.448 1.00 96.00 105 ALA A O 1
ATOM 795 N N . LEU A 1 106 ? -2.910 1.813 12.926 1.00 94.81 106 LEU A N 1
ATOM 796 C CA . LEU A 1 106 ? -3.700 2.543 11.949 1.00 94.81 106 LEU A CA 1
ATOM 797 C C . LEU A 1 106 ? -5.083 2.855 12.514 1.00 94.81 106 LEU A C 1
ATOM 799 O O . LEU A 1 106 ? -5.852 1.945 12.817 1.00 94.81 106 LEU A O 1
ATOM 803 N N . GLU A 1 107 ? -5.410 4.138 12.639 1.00 93.25 107 GLU A N 1
ATOM 804 C CA . GLU A 1 107 ? -6.740 4.573 13.076 1.00 93.25 107 GLU A CA 1
ATOM 805 C C . GLU A 1 107 ? -7.701 4.649 11.878 1.00 93.25 107 GLU A C 1
ATOM 807 O O . GLU A 1 107 ? -7.483 5.411 10.931 1.00 93.25 107 GLU A O 1
ATOM 812 N N . VAL A 1 108 ? -8.789 3.875 11.916 1.00 89.06 108 VAL A N 1
ATOM 813 C CA . VAL A 1 108 ? -9.846 3.859 10.892 1.00 89.06 108 VAL A CA 1
ATOM 814 C C . VAL A 1 108 ? -11.206 3.933 11.581 1.00 89.06 108 VAL A C 1
ATOM 816 O O . VAL A 1 108 ? -11.554 3.064 12.377 1.00 89.06 108 VAL A O 1
ATOM 819 N N . ALA A 1 109 ? -11.978 4.984 11.289 1.00 86.62 109 ALA A N 1
ATOM 820 C CA . ALA A 1 109 ? -13.319 5.209 11.847 1.00 86.62 109 ALA A CA 1
ATOM 821 C C . ALA A 1 109 ? -13.401 5.081 13.389 1.00 86.62 109 ALA A C 1
ATOM 823 O O . ALA A 1 109 ? -14.369 4.551 13.930 1.00 86.62 109 ALA A O 1
ATOM 824 N N . GLY A 1 110 ? -12.371 5.551 14.103 1.00 87.38 110 GLY A N 1
ATOM 825 C CA . GLY A 1 110 ? -12.303 5.504 15.571 1.00 87.38 110 GLY A CA 1
ATOM 826 C C . GLY A 1 110 ? -11.902 4.145 16.155 1.00 87.38 110 GLY A C 1
ATOM 827 O O . GLY A 1 110 ? -11.984 3.955 17.364 1.00 87.38 110 GLY A O 1
ATOM 828 N N . SER A 1 111 ? -11.492 3.197 15.312 1.00 90.94 111 SER A N 1
ATOM 829 C CA . SER A 1 111 ? -10.899 1.927 15.725 1.00 90.94 111 SER A CA 1
ATOM 830 C C . SER A 1 111 ? -9.431 1.863 15.319 1.00 90.94 111 SER A C 1
ATOM 832 O O . SER A 1 111 ? -9.079 2.211 14.191 1.00 90.94 111 SER A O 1
ATOM 834 N N . ARG A 1 112 ? -8.602 1.330 16.215 1.00 93.88 112 ARG A N 1
ATOM 835 C CA . ARG A 1 112 ? -7.182 1.089 15.973 1.00 93.88 112 ARG A CA 1
ATOM 836 C C . ARG A 1 112 ? -6.948 -0.318 15.435 1.00 93.88 112 ARG A C 1
ATOM 838 O O . ARG A 1 112 ? -7.422 -1.288 16.026 1.00 93.88 112 ARG A O 1
ATOM 845 N N . TYR A 1 113 ? -6.174 -0.414 14.362 1.00 95.31 113 TYR A N 1
ATOM 846 C CA . TYR A 1 113 ? -5.787 -1.664 13.717 1.00 95.31 113 TYR A CA 1
ATOM 847 C C . TYR A 1 113 ? -4.267 -1.834 13.691 1.00 95.31 113 TYR A C 1
ATOM 849 O O . TYR A 1 113 ? -3.529 -0.849 13.668 1.00 95.31 113 TYR A O 1
ATOM 857 N N . GLN A 1 114 ? -3.823 -3.086 13.637 1.00 97.38 114 GLN A N 1
ATOM 858 C CA . GLN A 1 114 ? -2.452 -3.498 13.325 1.00 97.38 114 GLN A CA 1
ATOM 859 C C . GLN A 1 114 ? -2.468 -4.481 12.150 1.00 97.38 114 GLN A C 1
ATOM 861 O O . GLN A 1 114 ? -3.508 -5.079 11.871 1.00 97.38 114 GLN A O 1
ATOM 866 N N . GLY A 1 115 ? -1.344 -4.686 11.471 1.00 97.56 115 GLY A N 1
ATOM 867 C CA . GLY A 1 115 ? -1.267 -5.703 10.425 1.00 97.56 115 GLY A CA 1
ATOM 868 C C . GLY A 1 115 ? -0.161 -5.472 9.409 1.00 97.56 115 GLY A C 1
ATOM 869 O O . GLY A 1 115 ? 0.957 -5.097 9.762 1.00 97.56 115 GLY A O 1
ATOM 870 N N . GLU A 1 116 ? -0.468 -5.735 8.144 1.00 98.12 116 GLU A N 1
ATOM 871 C CA . GLU A 1 116 ? 0.512 -5.704 7.064 1.00 98.12 116 GLU A CA 1
ATOM 872 C C . GLU A 1 116 ? -0.111 -5.207 5.760 1.00 98.12 116 GLU A C 1
ATOM 874 O O . GLU A 1 116 ? -1.212 -5.607 5.377 1.00 98.12 116 GLU A O 1
ATOM 879 N N . LEU A 1 117 ? 0.628 -4.353 5.061 1.00 98.25 117 LEU A N 1
ATOM 880 C CA . LEU A 1 117 ? 0.414 -4.039 3.657 1.00 98.25 117 LEU A CA 1
ATOM 881 C C . LEU A 1 117 ? 1.556 -4.672 2.857 1.00 98.25 117 LEU A C 1
ATOM 883 O O . LEU A 1 117 ? 2.711 -4.286 3.010 1.00 98.25 117 LEU A O 1
ATOM 887 N N . LEU A 1 118 ? 1.245 -5.635 1.999 1.00 98.06 118 LEU A N 1
ATOM 888 C CA . LEU A 1 118 ? 2.222 -6.280 1.129 1.00 98.06 118 LEU A CA 1
ATOM 889 C C . LEU A 1 118 ? 2.128 -5.698 -0.278 1.00 98.06 118 LEU A C 1
ATOM 891 O O . LEU A 1 118 ? 1.061 -5.734 -0.897 1.00 98.06 118 LEU A O 1
ATOM 895 N N . LEU A 1 119 ? 3.254 -5.206 -0.791 1.00 98.31 119 LEU A N 1
ATOM 896 C CA . LEU A 1 119 ? 3.358 -4.691 -2.152 1.00 98.31 119 LEU A CA 1
ATOM 897 C C . LEU A 1 119 ? 4.144 -5.651 -3.037 1.00 98.31 119 LEU A C 1
ATOM 899 O O . LEU A 1 119 ? 5.259 -6.055 -2.702 1.00 98.31 119 LEU A O 1
ATOM 903 N N . GLU A 1 120 ? 3.595 -5.936 -4.211 1.00 98.19 120 GLU A N 1
ATOM 904 C CA . GLU A 1 120 ? 4.337 -6.512 -5.325 1.00 98.19 120 GLU A CA 1
ATOM 905 C C . GLU A 1 120 ? 4.653 -5.389 -6.313 1.00 98.19 120 GLU A C 1
ATOM 907 O O . GLU A 1 120 ? 3.746 -4.780 -6.882 1.00 98.19 120 GLU A O 1
ATOM 912 N N . LEU A 1 121 ? 5.935 -5.087 -6.513 1.00 97.69 121 LEU A N 1
ATOM 913 C CA . LEU A 1 121 ? 6.375 -4.062 -7.457 1.00 97.69 121 LEU A CA 1
ATOM 914 C C . LEU A 1 121 ? 6.854 -4.700 -8.760 1.00 97.69 121 LEU A C 1
ATOM 916 O O . LEU A 1 121 ? 7.415 -5.801 -8.767 1.00 97.69 121 LEU A O 1
ATOM 920 N N . GLY A 1 122 ? 6.675 -3.971 -9.862 1.00 96.06 122 GLY A N 1
ATOM 921 C CA . GLY A 1 122 ? 7.167 -4.354 -11.184 1.00 96.06 122 GLY A CA 1
ATOM 922 C C . GLY A 1 122 ? 8.685 -4.594 -11.210 1.00 96.06 122 GLY A C 1
ATOM 923 O O . GLY A 1 122 ? 9.381 -4.241 -10.259 1.00 96.06 122 GLY A O 1
ATOM 924 N N . PRO A 1 123 ? 9.247 -5.148 -12.297 1.00 95.06 123 PRO A N 1
ATOM 925 C CA . PRO A 1 123 ? 10.640 -5.614 -12.332 1.00 95.06 123 PRO A CA 1
ATOM 926 C C . PRO A 1 123 ? 11.701 -4.580 -11.951 1.00 95.06 123 PRO A C 1
ATOM 928 O O . PRO A 1 123 ? 12.731 -4.937 -11.373 1.00 95.06 123 PRO A O 1
ATOM 931 N N . GLU A 1 124 ? 11.424 -3.315 -12.247 1.00 94.12 124 GLU A N 1
ATOM 932 C CA . GLU A 1 124 ? 12.291 -2.167 -11.982 1.00 94.12 124 GLU A CA 1
ATOM 933 C C . GLU A 1 124 ? 12.067 -1.557 -10.589 1.00 94.12 124 GLU A C 1
ATOM 935 O O . GLU A 1 124 ? 12.805 -0.670 -10.189 1.00 94.12 124 GLU A O 1
ATOM 940 N N . GLY A 1 125 ? 11.050 -2.007 -9.845 1.00 94.88 125 GLY A N 1
ATOM 941 C CA . GLY A 1 125 ? 10.745 -1.516 -8.498 1.00 94.88 125 GLY A CA 1
ATOM 942 C C . GLY A 1 125 ? 10.019 -0.171 -8.444 1.00 94.88 125 GLY A C 1
ATOM 943 O O . GLY A 1 125 ? 9.839 0.372 -7.361 1.00 94.88 125 GLY A O 1
ATOM 944 N N . ARG A 1 126 ? 9.588 0.371 -9.588 1.00 94.88 126 ARG A N 1
ATOM 945 C CA . ARG A 1 126 ? 9.058 1.745 -9.689 1.00 94.88 126 ARG A CA 1
ATOM 946 C C . ARG A 1 126 ? 7.532 1.870 -9.662 1.00 94.88 126 ARG A C 1
ATOM 948 O O . ARG A 1 126 ? 6.994 2.963 -9.518 1.00 94.88 126 ARG A O 1
ATOM 955 N N . ARG A 1 127 ? 6.821 0.752 -9.839 1.00 95.50 127 ARG A N 1
ATOM 956 C CA . ARG A 1 127 ? 5.355 0.690 -9.961 1.00 95.50 127 ARG A CA 1
ATOM 957 C C . ARG A 1 127 ? 4.795 -0.456 -9.133 1.00 95.50 127 ARG A C 1
ATOM 959 O O . ARG A 1 127 ? 5.376 -1.540 -9.144 1.00 95.50 127 ARG A O 1
ATOM 966 N N . VAL A 1 128 ? 3.656 -0.241 -8.481 1.00 97.31 128 VAL A N 1
ATOM 967 C CA . VAL A 1 128 ? 2.926 -1.268 -7.721 1.00 97.31 128 VAL A CA 1
ATOM 968 C C . VAL A 1 128 ? 2.069 -2.096 -8.676 1.00 97.31 128 VAL A C 1
ATOM 970 O O . VAL A 1 128 ? 1.155 -1.573 -9.303 1.00 97.31 128 VAL A O 1
ATOM 973 N N . TYR A 1 129 ? 2.371 -3.384 -8.801 1.00 97.19 129 TYR A N 1
ATOM 974 C CA . TYR A 1 129 ? 1.650 -4.347 -9.644 1.00 97.19 129 TYR A CA 1
ATOM 975 C C . TYR A 1 129 ? 0.601 -5.135 -8.856 1.00 97.19 129 TYR A C 1
ATOM 977 O O . TYR A 1 129 ? -0.392 -5.573 -9.435 1.00 97.19 129 TYR A O 1
ATOM 985 N N . GLY A 1 130 ? 0.806 -5.281 -7.548 1.00 97.00 130 GLY A N 1
ATOM 986 C CA . GLY A 1 130 ? -0.132 -5.899 -6.621 1.00 97.00 130 GLY A CA 1
ATOM 987 C C . GLY A 1 130 ? -0.031 -5.254 -5.244 1.00 97.00 130 GLY A C 1
ATOM 988 O O . GLY A 1 130 ? 1.036 -4.790 -4.843 1.00 97.00 130 GLY A O 1
ATOM 989 N N . SER A 1 131 ? -1.152 -5.211 -4.533 1.00 97.12 131 SER A N 1
ATOM 990 C CA . SER A 1 131 ? -1.247 -4.692 -3.171 1.00 97.12 131 SER A CA 1
ATOM 991 C C . SER A 1 131 ? -2.227 -5.561 -2.395 1.00 97.12 131 SER A C 1
ATOM 993 O O . SER A 1 131 ? -3.304 -5.853 -2.909 1.00 97.12 131 SER A O 1
ATOM 995 N N . SER A 1 132 ? -1.864 -5.958 -1.179 1.00 97.19 132 SER A N 1
ATOM 996 C CA . SER A 1 132 ? -2.729 -6.708 -0.264 1.00 97.19 132 SER A CA 1
ATOM 997 C C . SER A 1 132 ? -2.630 -6.094 1.123 1.00 97.19 132 SER A C 1
ATOM 999 O O . SER A 1 132 ? -1.534 -5.998 1.671 1.00 97.19 132 SER A O 1
ATOM 1001 N N . LEU A 1 133 ? -3.760 -5.712 1.705 1.00 97.44 133 LEU A N 1
ATOM 1002 C CA . LEU A 1 133 ? -3.850 -5.106 3.027 1.00 97.44 133 LEU A CA 1
ATOM 1003 C C . LEU A 1 133 ? -4.561 -6.062 3.978 1.00 97.44 133 LEU A C 1
ATOM 1005 O O . LEU A 1 133 ? -5.714 -6.431 3.762 1.00 97.44 133 LEU A O 1
ATOM 1009 N N . VAL A 1 134 ? -3.888 -6.421 5.062 1.00 97.50 134 VAL A N 1
ATOM 1010 C CA . VAL A 1 134 ? -4.453 -7.209 6.152 1.00 97.50 134 VAL A CA 1
ATOM 1011 C C . VAL A 1 134 ? -4.405 -6.376 7.419 1.00 97.50 134 VAL A C 1
ATOM 1013 O O . VAL A 1 134 ? -3.341 -5.910 7.815 1.00 97.50 134 VAL A O 1
ATOM 1016 N N . LEU A 1 135 ? -5.556 -6.201 8.061 1.00 96.44 135 LEU A N 1
ATOM 1017 C CA . LEU A 1 135 ? -5.697 -5.427 9.291 1.00 96.44 135 LEU A CA 1
ATOM 1018 C C . LEU A 1 135 ? -6.476 -6.226 10.326 1.00 96.44 135 LEU A C 1
ATOM 1020 O O . LEU A 1 135 ? -7.455 -6.889 9.995 1.00 96.44 135 LEU A O 1
ATOM 1024 N N . GLU A 1 136 ? -6.070 -6.121 11.581 1.00 97.19 136 GLU A N 1
ATOM 1025 C CA . GLU A 1 136 ? -6.694 -6.779 12.718 1.00 97.19 136 GLU A CA 1
ATOM 1026 C C . GLU A 1 136 ? -6.873 -5.781 13.861 1.00 97.19 136 GLU A C 1
ATOM 1028 O O . GLU A 1 136 ? -5.982 -4.981 14.163 1.00 97.19 136 GLU A O 1
ATOM 1033 N N . ARG A 1 137 ? -8.053 -5.810 14.475 1.00 95.12 137 ARG A N 1
ATOM 1034 C CA . ARG A 1 137 ? -8.381 -5.037 15.674 1.00 95.12 137 ARG A CA 1
ATOM 1035 C C . ARG A 1 137 ? -8.210 -5.909 16.918 1.00 95.12 137 ARG A C 1
ATOM 1037 O O . ARG A 1 137 ? -8.278 -7.130 16.843 1.00 95.12 137 ARG A O 1
ATOM 1044 N N . SER A 1 138 ? -8.031 -5.288 18.081 1.00 89.62 138 SER A N 1
ATOM 1045 C CA . SER A 1 138 ? -7.805 -5.983 19.360 1.00 89.62 138 SER A CA 1
ATOM 1046 C C . SER A 1 138 ? -8.917 -6.949 19.793 1.00 89.62 138 SER A C 1
ATOM 1048 O O . SER A 1 138 ? -8.673 -7.811 20.631 1.00 89.62 138 SER A O 1
ATOM 1050 N N . ASP A 1 139 ? -10.125 -6.819 19.245 1.00 92.44 139 ASP A N 1
ATOM 1051 C CA . ASP A 1 139 ? -11.256 -7.723 19.478 1.00 92.44 139 ASP A CA 1
ATOM 1052 C C . ASP A 1 139 ? -11.294 -8.921 18.506 1.00 92.44 139 ASP A C 1
ATOM 1054 O O . ASP A 1 139 ? -12.249 -9.697 18.526 1.00 92.44 139 ASP A O 1
ATOM 1058 N N . GLY A 1 140 ? -10.266 -9.083 17.666 1.00 91.44 140 GLY A N 1
ATOM 1059 C CA . GLY A 1 140 ? -10.102 -10.205 16.737 1.00 91.44 140 GLY A CA 1
ATOM 1060 C C . GLY A 1 140 ? -10.786 -10.018 15.380 1.00 91.44 140 GLY A C 1
ATOM 1061 O O . GLY A 1 140 ? -10.753 -10.924 14.545 1.00 91.44 140 GLY A O 1
ATOM 1062 N N . VAL A 1 141 ? -11.405 -8.860 15.119 1.00 92.00 141 VAL A N 1
ATOM 1063 C CA . VAL A 1 141 ? -11.964 -8.567 13.792 1.00 92.00 141 VAL A CA 1
ATOM 1064 C C . VAL A 1 141 ? -10.826 -8.345 12.799 1.00 92.00 141 VAL A C 1
ATOM 1066 O O . VAL A 1 141 ? -10.018 -7.429 12.964 1.00 92.00 141 VAL A O 1
ATOM 1069 N N . ARG A 1 142 ? -10.798 -9.166 11.744 1.00 93.62 142 ARG A N 1
ATOM 1070 C CA . ARG A 1 142 ? -9.787 -9.129 10.685 1.00 93.62 142 ARG A CA 1
ATOM 1071 C C . ARG A 1 142 ? -10.391 -8.750 9.337 1.00 93.62 142 ARG A C 1
ATOM 1073 O O . ARG A 1 142 ? -11.394 -9.320 8.912 1.00 93.62 142 ARG A O 1
ATOM 1080 N N . PHE A 1 143 ? -9.720 -7.842 8.640 1.00 91.00 143 PHE A N 1
ATOM 1081 C CA . PHE A 1 143 ? -10.001 -7.448 7.264 1.00 91.00 143 PHE A CA 1
ATOM 1082 C C . PHE A 1 143 ? -8.846 -7.871 6.354 1.00 91.00 143 PHE A C 1
ATOM 1084 O O . PHE A 1 143 ? -7.684 -7.821 6.755 1.00 91.00 143 PHE A O 1
ATOM 1091 N N . SER A 1 144 ? -9.174 -8.293 5.133 1.00 93.62 144 SER A N 1
ATOM 1092 C CA . SER A 1 144 ? -8.214 -8.629 4.079 1.00 93.62 144 SER A CA 1
ATOM 1093 C C . SER A 1 144 ? -8.729 -8.050 2.767 1.00 93.62 144 SER A C 1
ATOM 1095 O O . SER A 1 144 ? -9.858 -8.363 2.382 1.00 93.62 144 SER A O 1
ATOM 1097 N N . ILE A 1 145 ? -7.934 -7.190 2.128 1.00 88.50 145 ILE A N 1
ATOM 1098 C CA . ILE A 1 145 ? -8.322 -6.394 0.952 1.00 88.50 145 ILE A CA 1
ATOM 1099 C C . ILE A 1 145 ? -7.223 -6.425 -0.101 1.00 88.50 145 ILE A C 1
ATOM 1101 O O . ILE A 1 145 ? -6.084 -6.013 0.224 1.00 88.50 145 ILE A O 1
#

Secondary structure (DSSP, 8-state):
-------HHHHHHHHHHHHHHSPPPPPPPTT-TT--HHHHHHHHHIIIIII--HHHHHHHB-GGGHHHHHHHHHHH-SS---EEEEEPPPEEETTEEEEEEEEEEEEETTEEEEEEEEEEEPTTSSSEEEEEEEEEETTS-EEE-

pLDDT: mean 85.75, std 16.77, range [37.84, 98.56]

Foldseek 3Di:
DDDDPDPVVVVVVVVVVVVVVPDPPPQDFLPDQPDALLSLVVQLCCCQQFQLPLVSNVSQADPQANVVSCVSSVQQDGDGWDWDKDWDDWDDDPQWIKIKIWTPWGDGPNFIWTDIWIFIGGNSSRHTNHIWDWIAGPVGDIDID

Radius of gyration: 20.47 Å; chains: 1; bounding box: 58×59×37 Å

Sequence (145 aa):
MKSGRSLFPILFLAILALSLACGPRPLPGPDAADLRPEETAHAFAAAVLEKSELSEAMRWADARAELAVRSQIGFLGASRRQAVYQVGIPSRKGSLWSVPIHIEALEVAGSRYQGELLLELGPEGRRVYGSSLVLERSDGVRFSI